Protein AF-X1UKV2-F1 (afdb_monomer_lite)

Foldseek 3Di:
DCVVCVPCLDDDDCVVLVCLLVLHQDQEADHPVCCVLQVPADHHYDPDPVCSVVSVVVCVVVVVVSNVRSVRSNVSSVVDPDPVNVVVVVCVVVPD

Sequence (96 aa):
PVDANPGLVNGIHIRVFDCIGSGIFPLVEYQKDLDIVFKNVELPVIKNYKDAEKTAKYYIINDEKREKINIELKQYVDSHFTPEKAALSILDKVFN

InterPro domains:
  IPR055259 Spore protein YkvP/CgeB, glycosyl transferase-like domain [PF13524] (11-91)

Radius of gyration: 15.22 Å; chains: 1; bounding box: 27×29×46 Å

pLDDT: mean 90.58, std 12.81, range [47.5, 98.31]

Organism: NCBI:txid412755

Structure (mmCIF, N/CA/C/O backbone):
data_AF-X1UKV2-F1
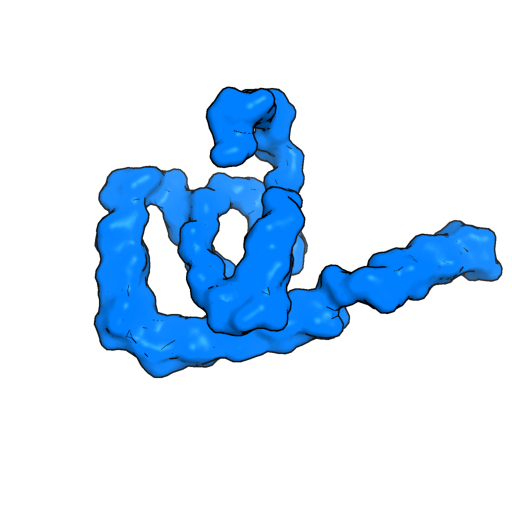#
_entry.id   AF-X1UKV2-F1
#
loop_
_atom_site.group_PDB
_atom_site.id
_atom_site.type_symbol
_atom_site.label_atom_id
_atom_site.label_alt_id
_atom_site.label_comp_id
_atom_site.label_asym_id
_atom_site.label_entity_id
_atom_site.label_seq_id
_atom_site.pdbx_PDB_ins_code
_atom_site.Cartn_x
_atom_site.Cartn_y
_atom_site.Cartn_z
_atom_site.occupancy
_atom_site.B_iso_or_equiv
_atom_site.auth_seq_id
_atom_site.auth_comp_id
_atom_site.auth_asym_id
_atom_site.auth_atom_id
_atom_site.pdbx_PDB_model_nu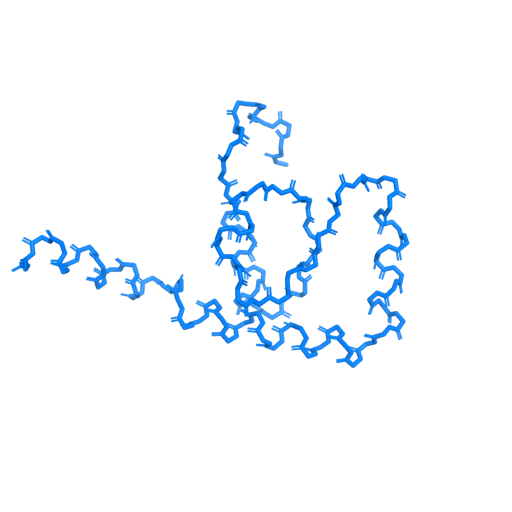m
ATOM 1 N N . PRO A 1 1 ? 13.768 10.358 8.683 1.00 53.09 1 PRO A N 1
ATOM 2 C CA . PRO A 1 1 ? 14.365 10.554 7.335 1.00 53.09 1 PRO A CA 1
ATOM 3 C C . PRO A 1 1 ? 13.677 11.617 6.453 1.00 53.09 1 PRO A C 1
ATOM 5 O O . PRO A 1 1 ? 14.177 11.867 5.365 1.00 53.09 1 PRO A O 1
ATOM 8 N N . VAL A 1 2 ? 12.607 12.284 6.911 1.00 47.50 2 VAL A N 1
ATOM 9 C CA . VAL A 1 2 ? 12.048 13.483 6.245 1.00 47.50 2 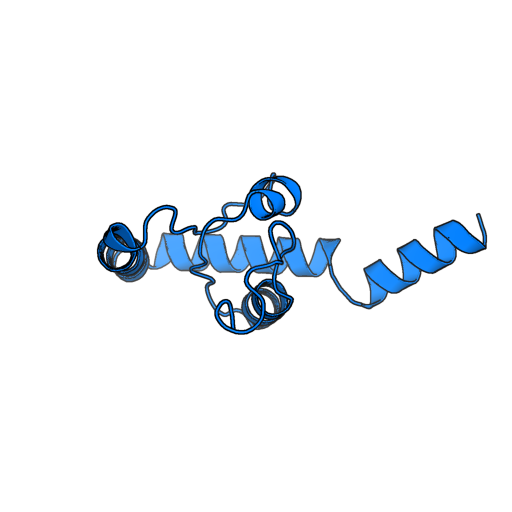VAL A CA 1
ATOM 10 C C . VAL A 1 2 ? 12.813 14.756 6.654 1.00 47.50 2 VAL A C 1
ATOM 12 O O . VAL A 1 2 ? 13.045 15.625 5.821 1.00 47.50 2 VAL A O 1
ATOM 15 N N . ASP A 1 3 ? 13.355 14.798 7.878 1.00 50.31 3 ASP A N 1
ATOM 16 C CA . ASP A 1 3 ? 14.159 15.932 8.379 1.00 50.31 3 ASP A CA 1
ATOM 17 C C . ASP A 1 3 ? 15.499 16.130 7.651 1.00 50.31 3 ASP A C 1
ATOM 19 O O . ASP A 1 3 ? 16.116 17.186 7.753 1.00 50.31 3 ASP A O 1
ATOM 23 N N . ALA A 1 4 ? 15.969 15.118 6.915 1.00 53.91 4 ALA A N 1
ATOM 24 C CA . ALA A 1 4 ? 17.258 15.170 6.230 1.00 53.91 4 ALA A CA 1
ATOM 25 C C . ALA A 1 4 ? 17.191 15.870 4.862 1.00 53.91 4 ALA A C 1
ATOM 27 O O . ALA A 1 4 ? 18.234 16.252 4.337 1.00 53.91 4 ALA A O 1
ATOM 28 N N . ASN A 1 5 ? 16.000 16.020 4.260 1.00 48.75 5 ASN A N 1
ATOM 29 C CA . ASN A 1 5 ? 15.874 16.650 2.945 1.00 48.75 5 ASN A CA 1
ATOM 30 C C . ASN A 1 5 ? 14.473 17.260 2.704 1.00 48.75 5 ASN A C 1
ATOM 32 O O . ASN A 1 5 ? 13.666 16.690 1.964 1.00 48.75 5 ASN A O 1
ATOM 36 N N . PRO A 1 6 ? 14.176 18.436 3.289 1.00 52.91 6 PRO A N 1
ATOM 37 C CA . PRO A 1 6 ? 12.884 19.120 3.149 1.00 52.91 6 PRO A CA 1
ATOM 38 C C . PRO A 1 6 ? 12.535 19.556 1.708 1.00 52.91 6 PRO A C 1
ATOM 40 O O . PRO A 1 6 ? 11.439 20.055 1.469 1.00 52.91 6 PRO A O 1
ATOM 43 N N . GLY A 1 7 ? 13.443 19.369 0.738 1.00 50.06 7 GLY A N 1
ATOM 44 C CA . GLY A 1 7 ? 13.223 19.638 -0.688 1.00 50.06 7 GLY A CA 1
ATOM 45 C C . GLY A 1 7 ? 12.582 18.492 -1.484 1.00 50.06 7 GLY A C 1
ATOM 46 O O . GLY A 1 7 ? 12.261 18.681 -2.657 1.00 50.06 7 GLY A O 1
ATOM 47 N N . LEU A 1 8 ? 12.372 17.313 -0.887 1.00 56.03 8 LEU A N 1
ATOM 48 C CA . LEU A 1 8 ? 11.603 16.229 -1.510 1.00 56.03 8 LEU A CA 1
ATOM 49 C C . LEU A 1 8 ? 10.105 16.547 -1.423 1.00 56.03 8 LEU A C 1
ATOM 51 O O . LEU A 1 8 ? 9.377 16.022 -0.589 1.00 56.03 8 LEU A O 1
ATOM 55 N N . VAL A 1 9 ? 9.649 17.443 -2.299 1.00 60.47 9 VAL A N 1
ATOM 56 C CA . VAL A 1 9 ? 8.226 17.798 -2.432 1.00 60.47 9 VAL A CA 1
ATOM 57 C C . VAL A 1 9 ? 7.418 16.600 -2.953 1.00 60.47 9 VAL A C 1
ATOM 59 O O . VAL A 1 9 ? 6.240 16.457 -2.634 1.00 60.47 9 VAL A O 1
ATOM 62 N N . ASN A 1 10 ? 8.066 15.737 -3.747 1.00 72.25 10 ASN A N 1
ATOM 63 C CA . ASN A 1 10 ? 7.481 14.607 -4.465 1.00 72.25 10 ASN A CA 1
ATOM 64 C C . ASN A 1 10 ? 8.448 13.412 -4.397 1.00 72.25 10 ASN A C 1
ATOM 66 O O . ASN A 1 10 ? 9.665 13.603 -4.437 1.00 72.25 10 ASN A O 1
ATOM 70 N N . GLY A 1 11 ? 7.913 12.200 -4.344 1.00 82.56 11 GLY A N 1
ATOM 71 C CA . GLY A 1 11 ? 8.649 10.943 -4.351 1.00 82.56 11 GLY A CA 1
ATOM 72 C C . GLY A 1 11 ? 8.306 10.065 -3.155 1.00 82.56 11 GLY A C 1
ATOM 73 O O . GLY A 1 11 ? 8.262 10.531 -2.023 1.00 82.56 11 GLY A O 1
ATOM 74 N N . ILE A 1 12 ? 8.114 8.771 -3.408 1.00 90.06 12 ILE A N 1
ATOM 75 C CA . ILE A 1 12 ? 7.833 7.775 -2.373 1.00 90.06 12 ILE A CA 1
ATOM 76 C C . ILE A 1 12 ? 9.153 7.186 -1.885 1.00 90.06 12 ILE A C 1
ATOM 78 O O . ILE A 1 12 ? 9.975 6.727 -2.679 1.00 90.06 12 ILE A O 1
ATOM 82 N N . HIS A 1 13 ? 9.354 7.162 -0.569 1.00 90.44 13 HIS A N 1
ATOM 83 C CA . HIS A 1 13 ? 10.551 6.563 0.010 1.00 90.44 13 HIS A CA 1
ATOM 84 C C . HIS A 1 13 ? 10.576 5.045 -0.239 1.00 90.44 13 HIS A C 1
ATOM 86 O O . HIS A 1 13 ? 9.597 4.358 0.051 1.00 90.44 13 HIS A O 1
ATOM 92 N N . ILE A 1 14 ? 11.714 4.497 -0.687 1.00 91.31 14 ILE A N 1
ATOM 93 C CA . ILE A 1 14 ? 11.850 3.069 -1.050 1.00 91.31 14 ILE A CA 1
ATOM 94 C C . ILE A 1 14 ? 11.400 2.108 0.063 1.00 91.31 14 ILE A C 1
ATOM 96 O O . ILE A 1 14 ? 10.812 1.066 -0.194 1.00 91.31 14 ILE A O 1
ATOM 100 N N . ARG A 1 15 ? 11.570 2.522 1.322 1.00 92.62 15 ARG A N 1
ATOM 101 C CA . ARG A 1 15 ? 11.159 1.757 2.512 1.00 92.62 15 ARG A CA 1
ATOM 102 C C . ARG A 1 15 ? 9.664 1.438 2.560 1.00 92.62 15 ARG A C 1
ATOM 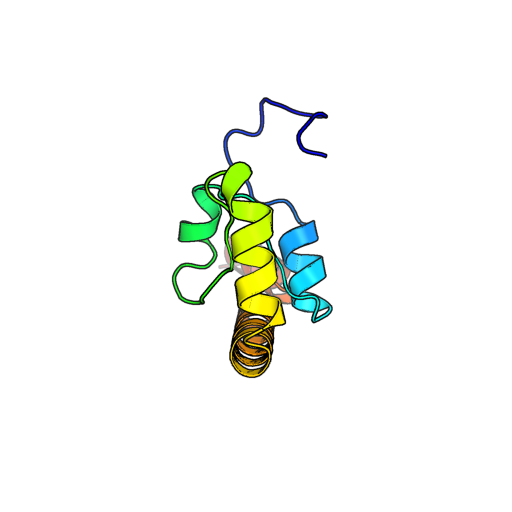104 O O . ARG A 1 15 ? 9.301 0.471 3.212 1.00 92.62 15 ARG A O 1
ATOM 111 N N . VAL A 1 16 ? 8.809 2.211 1.886 1.00 95.06 16 VAL A N 1
ATOM 112 C CA . VAL A 1 16 ? 7.385 1.863 1.749 1.00 95.06 16 VAL A CA 1
ATOM 113 C C . VAL A 1 16 ? 7.245 0.538 0.997 1.00 95.06 16 VAL A C 1
ATOM 115 O O . VAL A 1 16 ? 6.540 -0.353 1.461 1.00 95.06 16 VAL A O 1
ATOM 118 N N . PHE A 1 17 ? 7.982 0.377 -0.104 1.00 95.75 17 PHE A N 1
ATOM 119 C CA . PHE A 1 17 ? 8.007 -0.854 -0.891 1.00 95.75 17 PHE A CA 1
ATOM 120 C C . PHE A 1 17 ? 8.667 -1.998 -0.118 1.00 95.75 17 PHE A C 1
ATOM 122 O O . PHE A 1 17 ? 8.097 -3.083 -0.072 1.00 95.75 17 PHE A O 1
ATOM 129 N N . ASP A 1 18 ? 9.802 -1.753 0.551 1.00 94.81 18 ASP A N 1
ATOM 130 C CA . ASP A 1 18 ? 10.488 -2.784 1.349 1.00 94.81 18 ASP A CA 1
ATOM 131 C C . ASP A 1 18 ? 9.588 -3.341 2.463 1.00 94.81 18 ASP A C 1
ATOM 133 O O . ASP A 1 18 ? 9.537 -4.553 2.677 1.00 94.81 18 ASP A O 1
ATOM 137 N N . CYS A 1 19 ? 8.874 -2.459 3.176 1.00 96.06 19 CYS A N 1
ATOM 138 C CA . CYS A 1 19 ? 7.935 -2.852 4.224 1.00 96.06 19 CYS A CA 1
ATOM 139 C C . CYS A 1 19 ? 6.826 -3.736 3.650 1.00 96.06 19 CYS A C 1
ATOM 141 O O . CYS A 1 19 ? 6.627 -4.846 4.139 1.00 96.06 19 CYS A O 1
ATOM 143 N N . ILE A 1 20 ? 6.169 -3.286 2.579 1.00 97.38 20 ILE A N 1
ATOM 144 C CA . ILE A 1 20 ? 5.087 -4.037 1.931 1.00 97.38 20 ILE A CA 1
ATOM 145 C C . ILE A 1 20 ? 5.587 -5.396 1.422 1.00 97.38 20 ILE A C 1
ATOM 147 O O . ILE A 1 20 ? 4.981 -6.426 1.711 1.00 97.38 20 ILE A O 1
ATOM 151 N N . GLY A 1 21 ? 6.721 -5.420 0.715 1.00 95.81 21 GLY A N 1
ATOM 152 C CA . GLY A 1 21 ? 7.322 -6.648 0.187 1.00 95.81 21 GLY A CA 1
ATOM 153 C C . GLY A 1 21 ? 7.715 -7.646 1.283 1.00 95.81 21 GLY A C 1
ATOM 154 O O . GLY A 1 21 ? 7.646 -8.856 1.072 1.00 95.81 21 GLY A O 1
ATOM 155 N N . SER A 1 22 ? 8.042 -7.149 2.479 1.00 95.56 22 SER A N 1
ATOM 156 C CA . SER A 1 22 ? 8.345 -7.962 3.666 1.00 95.56 22 SER A CA 1
ATOM 157 C C . SER A 1 22 ? 7.098 -8.381 4.461 1.00 95.56 22 SER A C 1
ATOM 159 O O . SER A 1 22 ? 7.232 -9.025 5.499 1.00 95.56 22 SER A O 1
ATOM 161 N N . GLY A 1 23 ? 5.891 -8.010 4.020 1.00 95.12 23 GLY A N 1
ATOM 162 C CA . GLY A 1 23 ? 4.639 -8.279 4.735 1.00 95.12 23 GLY A CA 1
ATOM 163 C C . GLY A 1 23 ? 4.420 -7.399 5.971 1.00 95.12 23 GLY A C 1
ATOM 164 O O . GLY A 1 23 ? 3.613 -7.736 6.835 1.00 95.12 23 GLY A O 1
ATOM 165 N N . ILE A 1 24 ? 5.131 -6.277 6.085 1.00 96.12 24 ILE A N 1
ATOM 166 C CA . ILE A 1 24 ? 4.937 -5.294 7.152 1.00 96.12 24 ILE A CA 1
ATOM 167 C C . ILE A 1 24 ? 3.833 -4.327 6.721 1.00 96.12 24 ILE A C 1
ATOM 169 O O . ILE A 1 24 ? 3.979 -3.632 5.716 1.00 96.12 24 ILE A O 1
ATOM 173 N N . PHE A 1 25 ? 2.776 -4.223 7.531 1.00 96.56 25 PHE A N 1
ATOM 174 C CA . PHE A 1 25 ? 1.671 -3.296 7.288 1.00 96.56 25 PHE A CA 1
ATOM 175 C C . PHE A 1 25 ? 2.162 -1.835 7.301 1.00 96.56 25 PHE A C 1
ATOM 177 O O . PHE A 1 25 ? 2.606 -1.353 8.351 1.00 96.56 25 PHE A O 1
ATOM 184 N N . PRO A 1 26 ? 2.091 -1.108 6.171 1.00 95.06 26 PRO A N 1
ATOM 185 C CA . PRO A 1 26 ? 2.552 0.269 6.113 1.00 95.06 26 PRO A CA 1
ATOM 186 C C . PRO A 1 26 ? 1.475 1.211 6.663 1.00 95.06 26 PRO A C 1
ATOM 188 O O . PRO A 1 26 ? 0.334 1.199 6.213 1.00 95.06 26 PRO A O 1
ATOM 191 N N . LEU A 1 27 ? 1.851 2.081 7.599 1.00 95.50 27 LEU A N 1
ATOM 192 C CA . LEU A 1 27 ? 1.058 3.251 7.972 1.00 95.50 27 LEU A CA 1
ATOM 193 C C . LEU A 1 27 ? 1.909 4.492 7.708 1.00 95.50 27 LEU A C 1
ATOM 195 O O . LEU A 1 27 ? 2.799 4.817 8.494 1.00 95.50 27 LEU A O 1
ATOM 199 N N . VAL A 1 28 ? 1.692 5.126 6.556 1.00 93.50 28 VAL A N 1
ATOM 200 C CA . VAL A 1 28 ? 2.611 6.136 6.008 1.00 93.50 28 VAL A CA 1
ATOM 201 C C . VAL A 1 28 ? 1.996 7.527 6.016 1.00 93.50 28 VAL A C 1
ATOM 203 O O . VAL A 1 28 ? 0.780 7.680 5.953 1.00 93.50 28 VAL A O 1
ATOM 206 N N . GLU A 1 29 ? 2.827 8.562 6.086 1.00 91.88 29 GLU A N 1
ATOM 207 C CA . GLU A 1 29 ? 2.362 9.933 5.882 1.00 91.88 29 GLU A CA 1
ATOM 208 C C . GLU A 1 29 ? 1.935 10.141 4.424 1.00 91.88 29 GLU A C 1
ATOM 210 O O . GLU A 1 29 ? 2.560 9.624 3.496 1.00 91.88 29 GLU A O 1
ATOM 215 N N . TYR A 1 30 ? 0.847 10.882 4.224 1.00 91.12 30 TYR A N 1
ATOM 216 C CA . TYR A 1 30 ? 0.316 11.142 2.897 1.00 91.12 30 TYR A CA 1
ATOM 217 C C . TYR A 1 30 ? 1.287 11.972 2.049 1.00 91.12 30 TYR A C 1
ATOM 219 O O . TYR A 1 30 ? 1.722 13.056 2.435 1.00 91.12 30 TYR A O 1
ATOM 227 N N . GLN A 1 31 ? 1.538 11.489 0.837 1.00 89.62 31 GLN A N 1
ATOM 228 C CA . GLN A 1 31 ? 2.238 12.191 -0.229 1.00 89.62 31 GLN A CA 1
ATOM 229 C C . GLN A 1 31 ? 1.442 11.993 -1.515 1.00 89.62 31 GLN A C 1
ATOM 231 O O . GLN A 1 31 ? 0.952 10.896 -1.772 1.00 89.62 31 GLN A O 1
ATOM 236 N N . LYS A 1 32 ? 1.338 13.031 -2.348 1.00 90.12 32 LYS A N 1
ATOM 237 C CA . LYS A 1 32 ? 0.504 12.991 -3.562 1.00 90.12 32 LYS A CA 1
ATOM 238 C C . LYS A 1 32 ? 0.873 11.858 -4.533 1.00 90.12 32 LYS A C 1
ATOM 240 O O . LYS A 1 32 ? 0.015 11.359 -5.248 1.00 90.12 32 LYS A O 1
ATOM 245 N N . ASP A 1 33 ? 2.139 11.443 -4.552 1.00 92.38 33 ASP A N 1
ATOM 246 C CA . ASP A 1 33 ? 2.604 10.389 -5.456 1.00 92.38 33 ASP A CA 1
ATOM 247 C C . ASP A 1 33 ? 2.121 9.001 -5.014 1.00 92.38 33 ASP A C 1
ATOM 249 O O . ASP A 1 33 ? 2.040 8.101 -5.850 1.00 92.38 33 ASP A O 1
ATOM 253 N N . LEU A 1 34 ? 1.730 8.830 -3.740 1.00 93.25 34 LEU A N 1
ATOM 254 C CA . LEU A 1 34 ? 1.094 7.596 -3.267 1.00 93.25 34 LEU A CA 1
ATOM 255 C C . LEU A 1 34 ? -0.207 7.334 -4.024 1.00 93.25 34 LEU A C 1
ATOM 257 O O . LEU A 1 34 ? -0.439 6.200 -4.431 1.00 93.25 34 LEU A O 1
ATOM 261 N N . ASP A 1 35 ? -1.004 8.370 -4.291 1.00 92.38 35 ASP A N 1
ATOM 262 C CA . ASP A 1 35 ? -2.258 8.232 -5.040 1.00 92.38 35 ASP A CA 1
ATOM 263 C C . ASP A 1 35 ? -2.006 7.822 -6.497 1.00 92.38 35 ASP A C 1
ATOM 265 O O . ASP A 1 35 ? -2.824 7.133 -7.098 1.00 92.38 35 ASP A O 1
ATOM 269 N N . ILE A 1 36 ? -0.864 8.209 -7.074 1.00 92.75 36 ILE A N 1
ATOM 270 C CA . ILE A 1 36 ? -0.478 7.823 -8.438 1.00 92.75 36 ILE A CA 1
ATOM 271 C C . ILE A 1 36 ? -0.021 6.361 -8.460 1.00 92.75 36 ILE A C 1
ATOM 273 O O . ILE A 1 36 ? -0.446 5.583 -9.318 1.00 92.75 36 ILE A O 1
ATOM 277 N N . VAL A 1 37 ? 0.849 5.988 -7.519 1.00 94.12 37 VAL A N 1
ATOM 278 C CA . VAL A 1 37 ? 1.500 4.673 -7.482 1.00 94.12 37 VAL A CA 1
ATOM 279 C C . VAL A 1 37 ? 0.566 3.583 -6.970 1.00 94.12 37 VAL A C 1
ATOM 281 O O . VAL A 1 37 ? 0.595 2.480 -7.508 1.00 94.12 37 VAL A O 1
ATOM 284 N N . PHE A 1 38 ? -0.289 3.874 -5.989 1.00 95.00 38 PHE A N 1
ATOM 285 C CA . PHE A 1 38 ? -1.178 2.913 -5.328 1.00 95.00 38 PHE A CA 1
ATOM 286 C C . PHE A 1 38 ? -2.662 3.110 -5.686 1.00 95.00 38 PHE A C 1
ATOM 288 O O . PHE A 1 38 ? -3.532 2.614 -4.986 1.00 95.00 38 PHE A O 1
ATOM 295 N N . LYS A 1 39 ? -2.985 3.764 -6.812 1.00 91.06 39 LYS A N 1
ATOM 296 C CA . LYS A 1 39 ? -4.370 4.069 -7.246 1.00 91.06 39 LYS A CA 1
ATOM 297 C C . LYS A 1 39 ? -5.373 2.902 -7.237 1.00 91.06 39 LYS A C 1
ATOM 299 O O . LYS A 1 39 ? -6.575 3.139 -7.198 1.00 91.06 39 LYS A O 1
ATOM 304 N N . ASN A 1 40 ? -4.892 1.662 -7.343 1.00 91.75 40 ASN A N 1
ATOM 305 C CA . ASN A 1 40 ? -5.712 0.456 -7.489 1.00 91.75 40 ASN A CA 1
ATOM 306 C C . ASN A 1 40 ? -5.742 -0.414 -6.221 1.00 91.75 40 ASN A C 1
ATOM 308 O O . ASN A 1 40 ? -6.281 -1.518 -6.265 1.00 91.75 40 ASN A O 1
ATOM 312 N N . VAL A 1 41 ? -5.138 0.038 -5.120 1.00 95.38 41 VAL A N 1
ATOM 313 C CA . VAL A 1 41 ? -5.050 -0.721 -3.868 1.00 95.38 41 VAL A CA 1
ATOM 314 C C . VAL A 1 41 ? -5.194 0.216 -2.669 1.00 95.38 41 VAL A C 1
ATOM 316 O O . VAL A 1 41 ? -4.758 1.364 -2.705 1.00 95.38 41 VAL A O 1
ATOM 319 N N . GLU A 1 42 ? -5.830 -0.250 -1.595 1.00 95.44 42 GLU A N 1
ATOM 320 C CA . GLU A 1 42 ? -5.967 0.543 -0.370 1.00 95.44 42 GLU A CA 1
ATOM 321 C C . GLU A 1 42 ? -4.596 0.669 0.314 1.00 95.44 42 GLU A C 1
ATOM 323 O O . GLU A 1 42 ? -4.061 -0.308 0.831 1.00 95.44 42 GLU A O 1
ATOM 328 N N . LEU A 1 43 ? -4.022 1.878 0.330 1.00 96.25 43 LEU A N 1
ATOM 329 C CA . LEU A 1 43 ? -2.835 2.197 1.124 1.00 96.25 43 LEU A CA 1
ATOM 330 C C . LEU A 1 43 ? -3.242 2.994 2.379 1.00 96.25 43 LEU A C 1
ATOM 332 O O . LEU A 1 43 ? -3.801 4.087 2.254 1.00 96.25 43 LEU A O 1
ATOM 336 N N . PRO A 1 44 ? -2.943 2.503 3.593 1.00 95.62 44 PRO A N 1
ATOM 337 C CA . PRO A 1 44 ? -3.180 3.245 4.825 1.00 95.62 44 PRO A CA 1
ATOM 338 C C . PRO A 1 44 ? -2.312 4.506 4.896 1.00 95.62 44 PRO A C 1
ATOM 340 O O . PRO A 1 44 ? -1.082 4.431 4.954 1.00 95.62 44 PRO A O 1
ATOM 343 N N . VAL A 1 45 ? -2.959 5.673 4.939 1.00 94.94 45 VAL A N 1
ATOM 344 C CA . VAL A 1 45 ? -2.279 6.974 4.969 1.00 94.94 45 VAL A CA 1
ATOM 345 C C . VAL A 1 45 ? -2.698 7.833 6.161 1.00 94.94 45 VAL A C 1
ATOM 347 O O . VAL A 1 45 ? -3.872 7.907 6.522 1.00 94.94 45 VAL A O 1
ATOM 350 N N . ILE A 1 46 ? -1.732 8.544 6.736 1.00 94.81 46 ILE A N 1
ATOM 351 C CA . ILE A 1 46 ? -1.925 9.600 7.729 1.00 94.81 46 ILE A CA 1
ATOM 352 C C . ILE A 1 46 ? -1.825 10.941 6.998 1.00 94.81 46 ILE A C 1
ATOM 354 O O . ILE A 1 46 ? -0.748 11.340 6.565 1.00 94.81 46 ILE A O 1
ATOM 358 N N . LYS A 1 47 ? -2.947 11.658 6.863 1.00 91.00 47 LYS A N 1
ATOM 359 C CA . LYS A 1 47 ? -2.973 13.008 6.258 1.00 91.00 47 LYS A CA 1
ATOM 360 C C . LYS A 1 47 ? -2.638 14.118 7.250 1.00 91.00 47 LYS A C 1
ATOM 362 O O . LYS A 1 47 ? -2.189 15.188 6.858 1.00 91.00 47 LYS A O 1
ATOM 367 N N . ASN A 1 48 ? -2.897 13.872 8.529 1.00 91.94 48 ASN A N 1
ATOM 368 C CA . ASN A 1 48 ? -2.597 14.785 9.616 1.00 91.94 48 ASN A CA 1
ATOM 369 C C . ASN A 1 48 ? -1.997 13.976 10.758 1.00 91.94 48 ASN A C 1
ATOM 371 O O . ASN A 1 48 ? -2.613 13.021 11.226 1.00 91.94 48 ASN A O 1
ATOM 375 N N . TYR A 1 49 ? -0.815 14.367 11.226 1.00 89.69 49 TYR A N 1
ATOM 376 C CA . TYR A 1 49 ? -0.117 13.652 12.292 1.00 89.69 49 TYR A CA 1
ATOM 377 C C . TYR A 1 49 ? -0.954 13.519 13.579 1.00 89.69 49 TYR A C 1
ATOM 379 O O . TYR A 1 49 ? -0.832 12.529 14.296 1.00 89.69 49 TYR A O 1
ATOM 387 N N . LYS A 1 50 ? -1.878 14.455 13.844 1.00 94.62 50 LYS A N 1
ATOM 388 C CA . LYS A 1 50 ? -2.820 14.370 14.978 1.00 94.62 50 LYS A CA 1
ATOM 389 C C . LYS A 1 50 ? -3.748 13.151 14.905 1.00 94.62 50 LYS A C 1
ATOM 391 O O . LYS A 1 50 ? -4.218 12.688 15.938 1.00 94.62 50 LYS A O 1
ATOM 396 N N . ASP A 1 51 ? -3.983 12.615 13.710 1.00 92.56 51 ASP A N 1
ATOM 397 C CA . ASP A 1 51 ? -4.821 11.436 13.487 1.00 92.56 51 ASP A CA 1
ATOM 398 C C . ASP A 1 51 ? -4.029 10.119 13.544 1.00 92.56 51 ASP A C 1
ATOM 400 O O . ASP A 1 51 ? -4.625 9.046 13.411 1.00 92.56 51 ASP A O 1
ATOM 404 N N . ALA A 1 52 ? -2.705 10.164 13.746 1.00 94.62 52 ALA A N 1
ATOM 405 C CA . ALA A 1 52 ? -1.844 8.980 13.723 1.00 94.62 52 ALA A CA 1
ATOM 406 C C . ALA A 1 52 ? -2.286 7.928 14.751 1.00 94.62 52 ALA A C 1
ATOM 408 O O . ALA A 1 52 ? -2.473 6.763 14.404 1.00 94.62 52 ALA A O 1
ATOM 409 N N . GLU A 1 53 ? -2.537 8.347 15.995 1.00 96.75 53 GLU A N 1
ATOM 410 C CA . GLU A 1 53 ? -2.988 7.455 17.068 1.00 96.75 53 GLU A CA 1
ATOM 411 C C . GLU A 1 53 ? -4.336 6.807 16.731 1.00 96.75 53 GLU A C 1
ATOM 413 O O . GLU A 1 53 ? -4.499 5.591 16.836 1.00 96.75 53 GLU A O 1
ATOM 418 N N . LYS A 1 54 ? -5.302 7.618 16.290 1.00 96.56 54 LYS A N 1
ATOM 419 C CA . LYS A 1 54 ? -6.640 7.154 15.913 1.00 96.56 54 LYS A CA 1
ATOM 420 C C . LYS A 1 54 ? -6.572 6.144 14.767 1.00 96.56 54 LYS A C 1
ATOM 422 O O . LYS A 1 54 ? -7.247 5.117 14.814 1.00 96.56 54 LYS A O 1
ATOM 427 N N . THR A 1 55 ? -5.753 6.426 13.758 1.00 96.06 55 THR A N 1
ATOM 428 C CA . THR A 1 55 ? -5.599 5.577 12.571 1.00 96.06 55 THR A CA 1
ATOM 429 C C . THR A 1 55 ? -4.906 4.263 12.921 1.00 96.06 55 THR A C 1
ATOM 431 O O . THR A 1 55 ? -5.380 3.198 12.531 1.00 96.06 55 THR A O 1
ATOM 434 N N . ALA A 1 56 ? -3.843 4.310 13.728 1.00 96.31 56 ALA A N 1
ATOM 435 C CA . ALA A 1 56 ? -3.173 3.110 14.217 1.00 96.31 56 ALA A CA 1
ATOM 436 C C . ALA A 1 56 ? -4.128 2.232 15.040 1.00 96.31 56 ALA A C 1
ATOM 438 O O . ALA A 1 56 ? -4.254 1.039 14.770 1.00 96.31 56 ALA A O 1
ATOM 439 N N . LYS A 1 57 ? -4.873 2.826 15.986 1.00 98.00 57 LYS A N 1
ATOM 440 C CA . LYS A 1 57 ? -5.882 2.114 16.788 1.00 98.00 57 LYS A CA 1
ATOM 441 C C . LYS A 1 57 ? -6.951 1.453 15.923 1.00 98.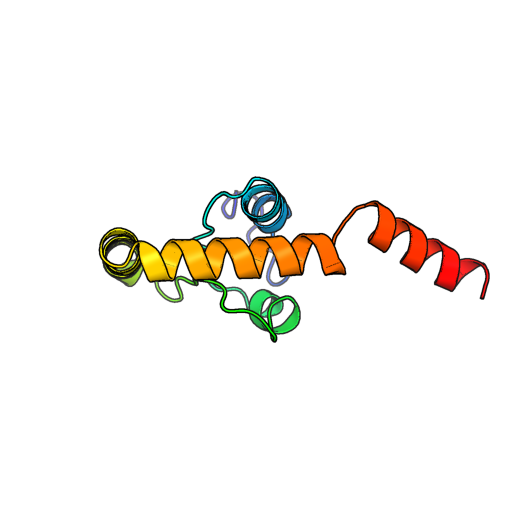00 57 LYS A C 1
ATOM 443 O O . LYS A 1 57 ? -7.310 0.311 16.188 1.00 98.00 57 LYS A O 1
ATOM 448 N N . TYR A 1 58 ? -7.436 2.139 14.887 1.00 97.19 58 TYR A N 1
ATOM 449 C CA . TYR A 1 58 ? -8.416 1.573 13.961 1.00 97.19 58 TYR A CA 1
ATOM 450 C C . TYR A 1 58 ? -7.910 0.270 13.330 1.00 97.19 58 TYR A C 1
ATOM 452 O O . TYR A 1 58 ? -8.613 -0.736 13.393 1.00 97.19 58 TYR A O 1
ATOM 460 N N . TYR A 1 59 ? -6.689 0.247 12.791 1.00 96.94 59 TYR A N 1
ATOM 461 C CA . TYR A 1 59 ? -6.149 -0.961 12.160 1.00 96.94 59 TYR A CA 1
ATOM 462 C C . TYR A 1 59 ? -5.751 -2.054 13.156 1.00 96.94 59 TYR A C 1
ATOM 464 O O . TYR A 1 59 ? -5.903 -3.226 12.835 1.00 96.94 59 TYR A O 1
ATOM 472 N N . ILE A 1 60 ? -5.300 -1.700 14.364 1.00 96.94 60 ILE A N 1
ATOM 473 C CA . ILE A 1 60 ? -5.022 -2.681 15.430 1.00 96.94 60 ILE A CA 1
ATOM 474 C C . ILE A 1 60 ? -6.304 -3.409 15.858 1.00 96.94 60 ILE A C 1
ATOM 476 O O . ILE A 1 60 ? -6.281 -4.612 16.084 1.00 96.94 60 ILE A O 1
ATOM 480 N N . ILE A 1 61 ? -7.423 -2.687 15.974 1.00 98.31 61 ILE A N 1
ATOM 481 C CA . ILE A 1 61 ? -8.714 -3.268 16.375 1.00 98.31 61 ILE A CA 1
ATOM 482 C C . ILE A 1 61 ? -9.334 -4.089 15.235 1.00 98.31 61 ILE A C 1
ATOM 484 O O . ILE A 1 61 ? -9.973 -5.106 15.485 1.00 98.31 61 ILE A O 1
ATOM 488 N N . ASN A 1 62 ? -9.157 -3.656 13.985 1.00 97.88 62 ASN A N 1
ATOM 489 C CA . ASN A 1 62 ? -9.739 -4.299 12.806 1.00 97.88 62 ASN A CA 1
ATOM 490 C C . ASN A 1 62 ? -8.709 -5.200 12.109 1.00 97.88 62 ASN A C 1
ATOM 492 O O . ASN A 1 62 ? -8.350 -4.961 10.954 1.00 97.88 62 ASN A O 1
ATOM 496 N N . ASP A 1 63 ? -8.231 -6.223 12.819 1.00 96.62 63 ASP A N 1
ATOM 497 C CA . ASP A 1 63 ? -7.100 -7.046 12.380 1.00 96.62 63 ASP A CA 1
ATOM 498 C C . ASP A 1 63 ? -7.348 -7.777 11.052 1.00 96.62 63 ASP A C 1
ATOM 500 O O . ASP A 1 63 ? -6.502 -7.750 10.165 1.00 96.62 63 ASP A O 1
ATOM 504 N N . GLU A 1 64 ? -8.548 -8.327 10.847 1.00 97.88 64 GLU A N 1
ATOM 505 C CA . GLU A 1 64 ? -8.920 -8.983 9.583 1.00 97.88 64 GLU A CA 1
ATOM 506 C C . GLU A 1 64 ? -8.840 -8.022 8.390 1.00 97.88 64 GLU A C 1
ATOM 508 O O . GLU A 1 64 ? -8.348 -8.373 7.315 1.00 97.88 64 GLU A O 1
ATOM 513 N N . LYS A 1 65 ? -9.289 -6.774 8.584 1.00 97.12 65 LYS A N 1
ATOM 514 C CA . LYS A 1 65 ? -9.180 -5.732 7.560 1.00 97.12 65 LYS A CA 1
ATOM 515 C C . LYS A 1 65 ? -7.714 -5.367 7.319 1.00 97.12 65 LYS A C 1
ATOM 517 O O . LYS A 1 65 ? -7.310 -5.229 6.167 1.00 97.12 65 LYS A O 1
ATOM 522 N N . ARG A 1 66 ? -6.932 -5.206 8.391 1.00 97.19 66 ARG A N 1
ATOM 523 C CA . ARG A 1 66 ? -5.495 -4.904 8.327 1.00 97.19 66 ARG A CA 1
ATOM 524 C C . ARG A 1 66 ? -4.745 -5.974 7.534 1.00 97.19 66 ARG A C 1
ATOM 526 O O . ARG A 1 66 ? -3.974 -5.628 6.644 1.00 97.19 66 ARG A O 1
ATOM 533 N N . GLU A 1 67 ? -5.010 -7.245 7.817 1.00 97.31 67 GLU A N 1
ATOM 534 C CA . GLU A 1 67 ? -4.376 -8.378 7.145 1.00 97.31 67 GLU A CA 1
ATOM 535 C C . GLU A 1 67 ? -4.776 -8.460 5.670 1.00 97.31 67 GLU A C 1
ATOM 537 O O . GLU A 1 67 ? -3.911 -8.579 4.803 1.00 97.31 67 GLU A O 1
ATOM 542 N N . LYS A 1 68 ? -6.069 -8.294 5.361 1.00 97.94 68 LYS A N 1
ATOM 543 C CA . LYS A 1 68 ? -6.549 -8.251 3.975 1.00 97.94 68 LYS A CA 1
ATOM 544 C C . LYS A 1 68 ? -5.826 -7.176 3.158 1.00 97.94 68 LYS A C 1
ATOM 546 O O . LYS A 1 68 ? -5.310 -7.473 2.083 1.00 97.94 68 LYS A O 1
ATOM 551 N N . ILE A 1 69 ? -5.747 -5.954 3.686 1.00 97.81 69 ILE A N 1
ATOM 552 C CA . ILE A 1 69 ? -5.038 -4.842 3.035 1.00 97.81 69 ILE A CA 1
ATOM 553 C C . ILE A 1 69 ? -3.558 -5.181 2.838 1.00 97.81 69 ILE A C 1
ATOM 555 O O . ILE A 1 69 ? -3.004 -4.925 1.774 1.00 97.81 69 ILE A O 1
ATOM 559 N N . ASN A 1 70 ? -2.910 -5.769 3.844 1.00 97.38 70 ASN A N 1
ATOM 560 C CA . ASN A 1 70 ? -1.496 -6.129 3.773 1.00 97.38 70 ASN A CA 1
ATOM 561 C C . ASN A 1 70 ? -1.215 -7.148 2.653 1.00 97.38 70 ASN A C 1
ATOM 563 O O . ASN A 1 70 ? -0.262 -6.989 1.891 1.00 97.38 70 ASN A O 1
ATOM 567 N N . ILE A 1 71 ? -2.078 -8.160 2.516 1.00 97.81 71 ILE A N 1
ATOM 568 C CA . ILE A 1 71 ? -2.000 -9.164 1.446 1.00 97.81 71 ILE A CA 1
ATOM 569 C C . ILE A 1 71 ? -2.185 -8.506 0.075 1.00 97.81 71 ILE A C 1
ATOM 571 O O . ILE A 1 71 ? -1.374 -8.734 -0.824 1.00 97.81 71 ILE A O 1
ATOM 575 N N . GLU A 1 72 ? -3.216 -7.673 -0.085 1.00 97.94 72 GLU A N 1
ATOM 576 C CA . GLU A 1 72 ? -3.501 -6.973 -1.344 1.00 97.94 72 GLU A CA 1
ATOM 577 C C . GLU A 1 72 ? -2.355 -6.026 -1.739 1.00 97.94 72 GLU A C 1
ATOM 579 O O . GLU A 1 72 ? -1.920 -6.023 -2.892 1.00 97.94 72 GLU A O 1
ATOM 584 N N . LEU A 1 73 ? -1.797 -5.278 -0.780 1.00 97.81 73 LEU A N 1
ATOM 585 C CA . LEU A 1 73 ? -0.632 -4.417 -0.995 1.00 97.81 73 LEU A CA 1
ATOM 586 C C . LEU A 1 73 ? 0.597 -5.215 -1.422 1.00 97.81 73 LEU A C 1
ATOM 588 O O . LEU A 1 73 ? 1.274 -4.825 -2.374 1.00 97.81 73 LEU A O 1
ATOM 592 N N . LYS A 1 74 ? 0.885 -6.335 -0.751 1.00 97.69 74 LYS A N 1
ATOM 593 C CA . LYS A 1 74 ? 2.023 -7.187 -1.103 1.00 97.69 74 LYS A CA 1
ATOM 594 C C . LYS A 1 74 ? 1.878 -7.738 -2.518 1.00 97.69 74 LYS A C 1
ATOM 596 O O . LYS A 1 74 ? 2.800 -7.611 -3.320 1.00 97.69 74 LYS A O 1
ATOM 601 N N . GLN A 1 75 ? 0.706 -8.277 -2.851 1.00 97.19 75 GLN A N 1
ATOM 602 C CA . GLN A 1 75 ? 0.403 -8.754 -4.202 1.00 97.19 75 GLN A CA 1
ATOM 603 C C . GLN A 1 75 ? 0.555 -7.640 -5.242 1.00 97.19 75 GLN A C 1
ATOM 605 O O . GLN A 1 75 ? 1.099 -7.867 -6.326 1.00 97.19 75 GLN A O 1
ATOM 610 N N . TYR A 1 76 ? 0.114 -6.424 -4.919 1.00 97.06 76 TYR A N 1
ATOM 611 C CA . TYR A 1 76 ? 0.267 -5.269 -5.791 1.00 97.06 76 TYR A CA 1
ATOM 612 C C . TYR A 1 76 ? 1.743 -4.912 -6.021 1.00 97.06 76 TYR A C 1
ATOM 614 O O . TYR A 1 76 ? 2.159 -4.754 -7.170 1.00 97.06 76 TYR A O 1
ATOM 622 N N . VAL A 1 77 ? 2.557 -4.852 -4.961 1.00 96.19 77 VAL A N 1
ATOM 623 C CA . VAL A 1 77 ? 3.991 -4.540 -5.065 1.00 96.19 77 VAL A CA 1
ATOM 624 C C . VAL A 1 77 ? 4.752 -5.618 -5.836 1.00 96.19 77 VAL A C 1
ATOM 626 O O . VAL A 1 77 ? 5.466 -5.283 -6.783 1.00 96.19 77 VAL A O 1
ATOM 629 N N . ASP A 1 78 ? 4.530 -6.896 -5.532 1.00 95.62 78 ASP A N 1
ATOM 630 C CA . ASP A 1 78 ? 5.170 -8.021 -6.229 1.00 95.62 78 ASP A CA 1
ATOM 631 C C . ASP A 1 78 ? 4.778 -8.076 -7.720 1.00 95.62 78 ASP A C 1
ATOM 633 O O . ASP A 1 78 ? 5.550 -8.496 -8.584 1.00 95.62 78 ASP A O 1
ATOM 637 N N . SER A 1 79 ? 3.573 -7.615 -8.064 1.00 95.12 79 SER A N 1
ATOM 638 C CA . SER A 1 79 ? 3.091 -7.598 -9.448 1.00 95.12 79 SER A CA 1
ATOM 639 C C . SER A 1 79 ? 3.463 -6.341 -10.237 1.00 95.12 79 SER A C 1
ATOM 641 O O . SER A 1 79 ? 3.215 -6.317 -11.442 1.00 95.12 79 SER A O 1
ATOM 643 N N . HIS A 1 80 ? 4.104 -5.331 -9.642 1.00 94.75 80 HIS A N 1
ATOM 644 C CA . HIS A 1 80 ? 4.405 -4.071 -10.344 1.00 94.75 80 HIS A CA 1
ATOM 645 C C . HIS A 1 80 ? 5.823 -3.532 -10.123 1.00 94.75 80 HIS A C 1
ATOM 647 O O . HIS A 1 80 ? 6.393 -2.966 -11.053 1.00 94.75 80 HIS A O 1
ATOM 653 N N . PHE A 1 81 ? 6.410 -3.719 -8.940 1.00 94.50 81 PHE A N 1
ATOM 654 C CA . PHE A 1 81 ? 7.571 -2.939 -8.492 1.00 94.50 81 PHE A CA 1
ATOM 655 C C . PHE A 1 81 ? 8.776 -3.787 -8.069 1.00 94.50 81 PHE A C 1
ATOM 657 O O . PHE A 1 81 ? 9.623 -3.321 -7.310 1.00 94.50 81 PHE A O 1
ATOM 664 N N . THR A 1 82 ? 8.887 -5.021 -8.563 1.00 94.06 82 THR A N 1
ATOM 665 C CA . THR A 1 82 ? 10.077 -5.846 -8.312 1.00 94.06 82 THR A CA 1
ATOM 666 C C . THR A 1 82 ? 11.276 -5.373 -9.144 1.00 94.06 82 THR A C 1
ATOM 668 O O . THR A 1 82 ? 11.089 -4.764 -10.208 1.00 94.06 82 THR A O 1
ATOM 671 N N . PRO A 1 83 ? 12.516 -5.673 -8.713 1.00 93.69 83 PRO A N 1
ATOM 672 C CA . PRO A 1 83 ? 13.710 -5.376 -9.499 1.00 93.69 83 PRO A CA 1
ATOM 673 C C . PRO A 1 83 ? 13.657 -5.950 -10.920 1.00 93.69 83 PRO A C 1
ATOM 675 O O . PRO A 1 83 ? 14.063 -5.281 -11.867 1.00 93.69 83 PRO A O 1
ATOM 678 N N . GLU A 1 84 ? 13.101 -7.151 -11.095 1.00 95.81 84 GLU A N 1
ATOM 679 C CA . GLU A 1 84 ? 12.947 -7.795 -12.402 1.00 95.81 84 GLU A CA 1
ATOM 680 C C . GLU A 1 84 ? 12.033 -6.980 -13.319 1.00 95.81 84 GLU A C 1
ATOM 682 O O . GLU A 1 84 ? 12.358 -6.767 -14.484 1.00 95.81 84 GLU A O 1
ATOM 687 N N . LYS A 1 85 ? 10.913 -6.460 -12.799 1.00 95.06 85 LYS A N 1
ATOM 688 C CA . LYS A 1 85 ? 9.997 -5.606 -13.571 1.00 95.06 85 LYS A CA 1
ATOM 689 C C . LYS A 1 85 ? 10.639 -4.281 -13.956 1.00 95.06 85 LYS A C 1
ATOM 691 O O . LYS A 1 85 ? 10.460 -3.820 -15.083 1.00 95.06 85 LYS A O 1
ATOM 696 N N . ALA A 1 86 ? 11.407 -3.687 -13.045 1.00 93.38 86 ALA A N 1
ATOM 697 C CA . ALA A 1 86 ? 12.171 -2.484 -13.345 1.00 93.38 86 ALA A CA 1
ATOM 698 C C . ALA A 1 86 ? 13.209 -2.743 -14.451 1.00 93.38 86 ALA A C 1
ATOM 700 O O . ALA A 1 86 ? 13.296 -1.965 -15.400 1.00 93.38 86 ALA A O 1
ATOM 701 N N . ALA A 1 87 ? 13.942 -3.859 -14.375 1.00 96.50 87 ALA A N 1
ATOM 702 C CA . ALA A 1 87 ? 14.919 -4.251 -15.389 1.00 96.50 87 ALA A CA 1
ATOM 703 C C . ALA A 1 87 ? 14.266 -4.489 -16.759 1.00 96.50 87 ALA A C 1
ATOM 705 O O . ALA A 1 87 ? 14.745 -3.951 -17.75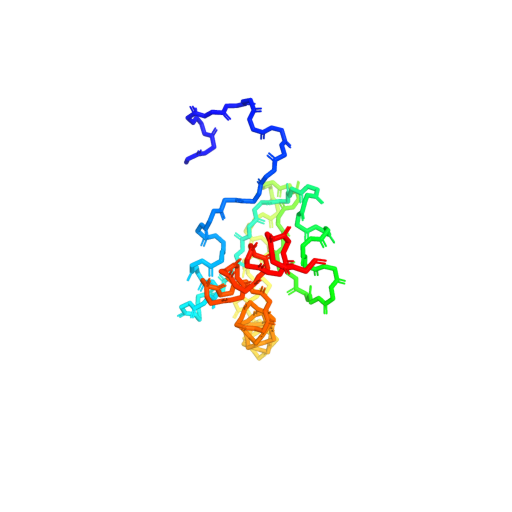5 1.00 96.50 87 ALA A O 1
ATOM 706 N N . LEU A 1 88 ? 13.146 -5.218 -16.809 1.00 96.50 88 LEU A N 1
ATOM 707 C CA . LEU A 1 88 ? 12.384 -5.441 -18.044 1.00 96.50 88 LEU A CA 1
ATOM 708 C C . LEU A 1 88 ? 11.929 -4.120 -18.677 1.00 96.50 88 LEU A C 1
ATOM 710 O O . LEU A 1 88 ? 12.145 -3.911 -19.862 1.00 96.50 88 LEU A O 1
ATOM 714 N N . SER A 1 89 ? 11.399 -3.189 -17.879 1.00 95.25 89 SER A N 1
ATOM 715 C CA . SER A 1 89 ? 10.983 -1.861 -18.358 1.00 95.25 89 SER A CA 1
ATOM 716 C C . SER A 1 89 ? 12.139 -1.047 -18.956 1.00 95.25 89 SER A C 1
ATOM 718 O O . SER A 1 89 ? 11.954 -0.322 -19.933 1.00 95.25 89 SER A O 1
ATOM 720 N N . ILE A 1 90 ? 13.346 -1.162 -18.389 1.00 96.31 90 ILE A N 1
ATOM 721 C CA . ILE A 1 90 ? 14.547 -0.521 -18.943 1.00 96.31 90 ILE A CA 1
ATOM 722 C C . ILE A 1 90 ? 14.933 -1.177 -20.270 1.00 96.31 90 ILE A C 1
ATOM 724 O O . ILE A 1 90 ? 15.169 -0.464 -21.242 1.00 96.31 90 ILE A O 1
ATOM 728 N N . LEU A 1 91 ? 14.983 -2.511 -20.321 1.00 97.19 91 LEU A N 1
ATOM 729 C CA . LEU A 1 91 ? 15.337 -3.252 -21.533 1.00 97.19 91 LEU A CA 1
ATOM 730 C C . LEU A 1 91 ? 14.360 -2.958 -22.674 1.00 97.19 91 LEU A C 1
ATOM 732 O O . LEU A 1 91 ? 14.805 -2.654 -23.778 1.00 97.19 91 LEU A O 1
ATOM 736 N N . ASP A 1 92 ? 13.058 -2.956 -22.393 1.00 97.06 92 ASP A N 1
ATOM 737 C CA . ASP A 1 92 ? 12.028 -2.653 -23.386 1.00 97.06 92 ASP A CA 1
ATOM 738 C C . ASP A 1 92 ? 12.219 -1.268 -24.001 1.00 97.06 92 ASP A C 1
ATOM 740 O O . ASP A 1 92 ? 12.068 -1.116 -25.202 1.00 97.06 92 ASP A O 1
ATOM 744 N N . LYS A 1 93 ? 12.607 -0.260 -23.213 1.00 95.75 93 LYS A N 1
ATOM 745 C CA . LYS A 1 93 ? 12.844 1.101 -23.726 1.00 95.75 93 LYS A CA 1
ATOM 746 C C . LYS A 1 93 ? 14.148 1.269 -24.500 1.00 95.75 93 LYS A C 1
ATOM 748 O O . LYS A 1 93 ? 14.317 2.278 -25.179 1.00 95.75 93 LYS A O 1
ATOM 753 N N . VAL A 1 94 ? 15.108 0.370 -24.301 1.00 95.88 94 VAL A N 1
ATOM 754 C CA . VAL A 1 94 ? 16.418 0.431 -24.964 1.00 95.88 94 VAL A CA 1
ATOM 755 C C . VAL A 1 94 ? 16.405 -0.366 -26.265 1.00 95.88 94 VAL A C 1
ATOM 757 O O . VAL A 1 94 ? 17.080 0.025 -27.216 1.00 95.88 94 VAL A O 1
ATOM 760 N N . PHE A 1 95 ? 15.668 -1.477 -26.303 1.00 93.44 95 PHE A N 1
ATOM 761 C CA . PHE A 1 95 ? 15.735 -2.451 -27.391 1.00 93.44 95 PHE A CA 1
ATOM 762 C C . PHE A 1 95 ? 14.462 -2.560 -28.243 1.00 93.44 95 PHE A C 1
ATOM 764 O O . PHE A 1 95 ? 14.547 -3.159 -29.315 1.00 93.44 95 PHE A O 1
ATOM 771 N N . ASN A 1 96 ? 13.331 -1.983 -27.817 1.00 81.25 96 ASN A N 1
ATOM 772 C CA . ASN A 1 96 ? 12.091 -1.884 -28.601 1.00 81.25 96 ASN A CA 1
ATOM 773 C C . ASN A 1 96 ? 11.709 -0.420 -28.859 1.00 81.25 96 ASN A C 1
ATOM 775 O O . ASN A 1 96 ? 10.972 -0.190 -29.844 1.00 81.25 96 ASN A O 1
#

Secondary structure (DSSP, 8-state):
--TT-TT--S---HHHHHHHHTT----EE--HHHHHHSTTS---EESSGGGHHHHHHHHHH-HHHHHHHHHHHHHHHHHH-SHHHHHHHHHHHHH-